Protein AF-A0A4R1CFN1-F1 (afdb_monomer)

Nearest PDB structures (foldseek):
  3fav-assembly2_C  TM=7.657E-01  e=4.770E-03  Mycobacterium tuberculosis H37Rv
  4zwt-assembly2_N  TM=4.245E-01  e=3.097E+00  Tequatrovirus T4

Mean predicted aligned error: 15.79 Å

Structure (mmCIF, N/CA/C/O backbone):
data_AF-A0A4R1CFN1-F1
#
_entry.id   AF-A0A4R1CFN1-F1
#
loop_
_atom_site.group_PDB
_atom_site.id
_atom_site.type_symbol
_atom_site.label_atom_id
_atom_site.label_alt_id
_atom_site.label_comp_id
_atom_site.label_asym_id
_atom_site.label_entity_id
_atom_site.label_seq_id
_atom_site.pdbx_PDB_ins_code
_atom_site.Cartn_x
_atom_site.Cartn_y
_atom_site.Cartn_z
_atom_site.occupancy
_atom_site.B_iso_or_equiv
_atom_site.auth_seq_id
_atom_site.auth_comp_id
_atom_site.auth_asym_id
_atom_site.auth_atom_id
_atom_site.pdbx_PDB_model_num
ATOM 1 N N . MET A 1 1 ? 53.554 -43.992 -94.457 1.00 43.69 1 MET A N 1
ATOM 2 C CA . MET A 1 1 ? 52.521 -42.931 -94.457 1.00 43.69 1 MET A CA 1
ATOM 3 C C . MET A 1 1 ? 52.264 -42.543 -93.006 1.00 43.69 1 MET A C 1
ATOM 5 O O . MET A 1 1 ? 51.552 -43.239 -92.304 1.00 43.69 1 MET A O 1
ATOM 9 N N . THR A 1 2 ? 53.168 -41.752 -92.426 1.00 53.56 2 THR A N 1
ATOM 10 C CA . THR A 1 2 ? 53.143 -40.270 -92.348 1.00 53.56 2 THR A CA 1
ATOM 11 C C . THR A 1 2 ? 52.292 -39.767 -91.181 1.00 53.56 2 THR A C 1
ATOM 13 O O . THR A 1 2 ? 51.098 -39.526 -91.306 1.00 53.56 2 THR A O 1
ATOM 16 N N . SER A 1 3 ? 52.981 -39.669 -90.042 1.00 43.56 3 SER A N 1
ATOM 17 C CA . SER A 1 3 ? 52.994 -38.579 -89.062 1.00 43.56 3 SER A CA 1
ATOM 18 C C . SER A 1 3 ? 51.752 -37.692 -88.925 1.00 43.56 3 SER A C 1
ATOM 20 O O . SER A 1 3 ? 51.428 -36.893 -89.799 1.00 43.56 3 SER A O 1
ATOM 22 N N . ARG A 1 4 ? 51.156 -37.740 -87.728 1.00 57.56 4 ARG A N 1
ATOM 23 C CA . ARG A 1 4 ? 50.275 -36.696 -87.185 1.00 57.56 4 ARG A CA 1
ATOM 24 C C . ARG A 1 4 ? 51.092 -35.438 -86.846 1.00 57.56 4 ARG A C 1
ATOM 26 O O . ARG A 1 4 ? 52.114 -35.584 -86.172 1.00 57.56 4 ARG A O 1
ATOM 33 N N . PRO A 1 5 ? 50.656 -34.224 -87.222 1.00 58.62 5 PRO A N 1
ATOM 34 C CA . PRO A 1 5 ? 51.303 -33.002 -86.772 1.00 58.62 5 PRO A CA 1
ATOM 35 C C . PRO A 1 5 ? 50.738 -32.502 -85.433 1.00 58.62 5 PRO A C 1
ATOM 37 O O . PRO A 1 5 ? 49.538 -32.545 -85.166 1.00 58.62 5 PRO A O 1
ATOM 40 N N . SER A 1 6 ? 51.669 -32.015 -84.615 1.00 57.03 6 SER A N 1
ATOM 41 C CA . SER A 1 6 ? 51.513 -31.272 -83.365 1.00 57.03 6 SER A CA 1
ATOM 42 C C . SER A 1 6 ? 51.547 -29.764 -83.648 1.00 57.03 6 SER A C 1
ATOM 44 O O . SER A 1 6 ? 52.438 -29.320 -84.367 1.00 57.03 6 SER A O 1
ATOM 46 N N . CYS A 1 7 ? 50.597 -29.002 -83.091 1.00 40.06 7 CYS A N 1
ATOM 47 C CA . CYS A 1 7 ? 50.627 -27.561 -82.744 1.00 40.06 7 CYS A CA 1
ATOM 48 C C . CYS A 1 7 ? 49.200 -27.175 -82.273 1.00 40.06 7 CYS A C 1
ATOM 50 O O . CYS A 1 7 ? 48.243 -27.761 -82.759 1.00 40.06 7 CYS A O 1
ATOM 52 N N . ALA A 1 8 ? 48.893 -26.239 -81.372 1.00 46.12 8 ALA A N 1
ATOM 53 C CA . ALA A 1 8 ? 49.646 -25.213 -80.666 1.00 46.12 8 ALA A CA 1
ATOM 54 C C . ALA A 1 8 ? 48.843 -24.766 -79.419 1.00 46.12 8 ALA A C 1
ATOM 56 O O . ALA A 1 8 ? 47.616 -24.845 -79.376 1.00 46.12 8 ALA A O 1
ATOM 57 N N . ARG A 1 9 ? 49.554 -24.257 -78.411 1.00 56.19 9 ARG A N 1
ATOM 58 C CA . ARG A 1 9 ? 49.040 -23.617 -77.186 1.00 56.19 9 ARG A CA 1
ATOM 59 C C . ARG A 1 9 ? 48.833 -22.114 -77.459 1.00 56.19 9 ARG A C 1
ATOM 61 O O . ARG A 1 9 ? 49.637 -21.542 -78.193 1.00 56.19 9 ARG A O 1
ATOM 68 N N . PRO A 1 10 ? 47.857 -21.436 -76.824 1.00 55.47 10 PRO A N 1
ATOM 69 C CA . PRO A 1 10 ? 48.284 -20.43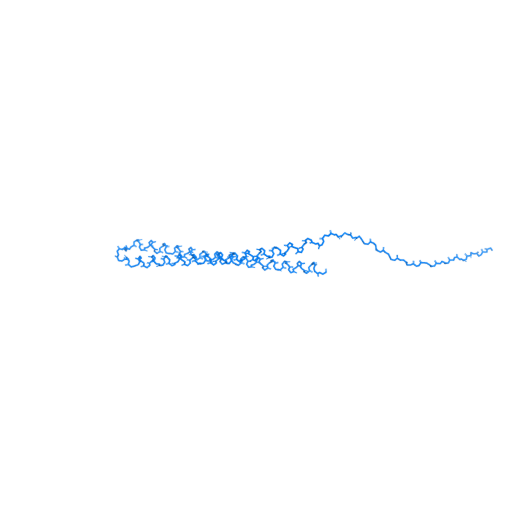9 -75.836 1.00 55.47 10 PRO A CA 1
ATOM 70 C C . PRO A 1 10 ? 47.367 -20.293 -74.606 1.00 55.47 10 PRO A C 1
ATOM 72 O O . PRO A 1 10 ? 46.176 -20.582 -74.611 1.00 55.47 10 PRO A O 1
ATOM 75 N N . SER A 1 11 ? 47.984 -19.788 -73.539 1.00 56.72 11 SER A N 1
ATOM 76 C CA . SER A 1 11 ? 47.407 -19.392 -72.250 1.00 56.72 11 SER A CA 1
ATOM 77 C C . SER A 1 11 ? 46.749 -18.006 -72.314 1.00 56.72 11 SER A C 1
ATOM 79 O O . SER A 1 11 ? 47.364 -17.082 -72.846 1.00 56.72 11 SER A O 1
ATOM 81 N N . ARG A 1 12 ? 45.569 -17.826 -71.694 1.00 51.72 12 ARG A N 1
ATOM 82 C CA . ARG A 1 12 ? 45.066 -16.526 -71.184 1.00 51.72 12 ARG A CA 1
ATOM 83 C C . ARG A 1 12 ? 44.278 -16.760 -69.884 1.00 51.72 12 ARG A C 1
ATOM 85 O O . ARG A 1 12 ? 43.270 -17.449 -69.884 1.00 51.72 12 ARG A O 1
ATOM 92 N N . ARG A 1 13 ? 44.883 -16.457 -68.728 1.00 49.59 13 ARG A N 1
ATOM 93 C CA . ARG A 1 13 ? 44.667 -15.268 -67.866 1.00 49.59 13 ARG A CA 1
ATOM 94 C C . ARG A 1 13 ? 43.233 -15.079 -67.340 1.00 49.59 13 ARG A C 1
ATOM 96 O O . ARG A 1 13 ? 42.373 -14.537 -68.014 1.00 49.59 13 ARG A O 1
ATOM 103 N N . THR A 1 14 ? 43.062 -15.482 -66.078 1.00 58.16 14 THR A N 1
ATOM 104 C CA . THR A 1 14 ? 42.363 -14.783 -64.981 1.00 58.16 14 THR A CA 1
ATOM 105 C C . THR A 1 14 ? 41.362 -13.679 -65.343 1.00 58.16 14 THR A C 1
ATOM 107 O O . THR A 1 14 ? 41.760 -12.627 -65.835 1.00 58.16 14 THR A O 1
ATOM 110 N N . THR A 1 15 ? 40.123 -13.797 -64.852 1.00 54.91 15 THR A N 1
ATOM 111 C CA . THR A 1 15 ? 39.581 -12.812 -63.892 1.00 54.91 15 THR A CA 1
ATOM 112 C C . THR A 1 15 ? 38.322 -13.313 -63.177 1.00 54.91 15 THR A C 1
ATOM 114 O O . THR A 1 15 ? 37.252 -13.494 -63.745 1.00 54.91 15 THR A O 1
ATOM 117 N N . ARG A 1 16 ? 38.482 -13.471 -61.863 1.00 56.09 16 ARG A N 1
ATOM 118 C CA . ARG A 1 16 ? 37.473 -13.358 -60.807 1.00 56.09 16 ARG A CA 1
ATOM 119 C C . ARG A 1 16 ? 36.519 -12.184 -61.067 1.00 56.09 16 ARG A C 1
ATOM 121 O O . ARG A 1 16 ? 36.965 -11.040 -61.077 1.00 56.09 16 ARG A O 1
ATOM 128 N N . A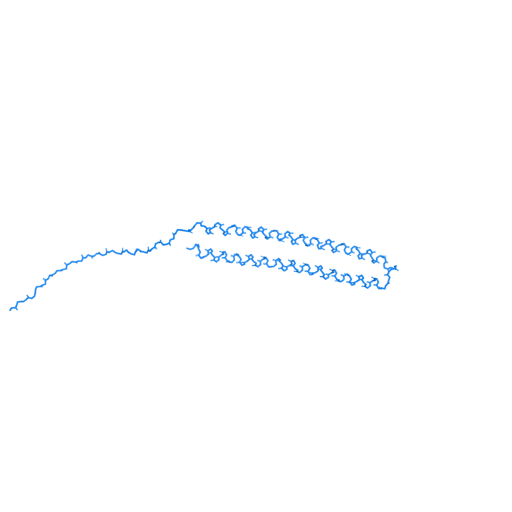RG A 1 17 ? 35.207 -12.434 -61.108 1.00 55.97 17 ARG A N 1
ATOM 129 C CA . ARG A 1 17 ? 34.229 -11.473 -60.571 1.00 55.97 17 ARG A CA 1
ATOM 130 C C . ARG A 1 17 ? 32.968 -12.180 -60.096 1.00 55.97 17 ARG A C 1
ATOM 132 O O . ARG A 1 17 ? 31.989 -12.327 -60.817 1.00 55.97 17 ARG A O 1
ATOM 139 N N . SER A 1 18 ? 32.999 -12.543 -58.820 1.00 58.41 18 SER A N 1
ATOM 140 C CA . SER A 1 18 ? 31.802 -12.599 -57.997 1.00 58.41 18 SER A CA 1
ATOM 141 C C . SER A 1 18 ? 31.026 -11.286 -58.159 1.00 58.41 18 SER A C 1
ATOM 143 O O . SER A 1 18 ? 31.530 -10.202 -57.858 1.00 58.41 18 SER A O 1
ATOM 145 N N . ARG A 1 19 ? 29.789 -11.355 -58.647 1.00 56.00 19 ARG A N 1
ATOM 146 C CA . ARG A 1 19 ? 28.821 -10.266 -58.483 1.00 56.00 19 ARG A CA 1
ATOM 147 C C . ARG A 1 19 ? 27.687 -10.780 -57.614 1.00 56.00 19 ARG A C 1
ATOM 149 O O . ARG A 1 19 ? 26.639 -11.199 -58.077 1.00 56.00 19 ARG A O 1
ATOM 156 N N . ARG A 1 20 ? 28.008 -10.781 -56.322 1.00 55.19 20 ARG A N 1
ATOM 157 C CA . ARG A 1 20 ? 27.097 -10.877 -55.188 1.00 55.19 20 ARG A CA 1
ATOM 158 C C . ARG A 1 20 ? 26.104 -9.715 -55.280 1.00 55.19 20 ARG A C 1
ATOM 160 O O . ARG A 1 20 ? 26.520 -8.570 -55.455 1.00 55.19 20 ARG A O 1
ATOM 167 N N . SER A 1 21 ? 24.819 -10.021 -55.191 1.00 60.91 21 SER A N 1
ATOM 168 C CA . SER A 1 21 ? 23.724 -9.055 -55.135 1.00 60.91 21 SER A CA 1
ATOM 169 C C . SER A 1 21 ? 23.898 -8.080 -53.966 1.00 60.91 21 SER A C 1
ATOM 171 O O . SER A 1 21 ? 24.206 -8.536 -52.862 1.00 60.91 21 SER A O 1
ATOM 173 N N . PRO A 1 22 ? 23.610 -6.779 -54.124 1.00 57.09 22 PRO A N 1
ATOM 174 C CA . PRO A 1 22 ? 23.281 -5.937 -52.994 1.00 57.09 22 PRO A CA 1
ATOM 175 C C . PRO A 1 22 ? 21.756 -5.796 -52.912 1.00 57.09 22 PRO A C 1
ATOM 177 O O . PRO A 1 22 ? 21.143 -5.005 -53.620 1.00 57.09 22 PRO A O 1
ATOM 180 N N . ARG A 1 23 ? 21.135 -6.559 -52.008 1.00 60.56 23 ARG A N 1
ATOM 181 C CA . ARG A 1 23 ? 19.930 -6.104 -51.304 1.00 60.56 23 ARG A CA 1
ATOM 182 C C . ARG A 1 23 ? 20.414 -5.445 -50.017 1.00 60.56 23 ARG A C 1
ATOM 184 O O . ARG A 1 23 ? 20.792 -6.190 -49.122 1.00 60.56 23 ARG A O 1
ATOM 191 N N . ARG A 1 24 ? 20.415 -4.109 -49.924 1.00 56.69 24 ARG A N 1
ATOM 192 C CA . ARG A 1 24 ? 20.155 -3.353 -48.676 1.00 56.69 24 ARG A CA 1
ATOM 193 C C . ARG A 1 24 ? 20.239 -1.844 -48.930 1.00 56.69 24 ARG A C 1
ATOM 195 O O . ARG A 1 24 ? 21.321 -1.316 -49.144 1.00 56.69 24 ARG A O 1
ATOM 202 N N . SER A 1 25 ? 19.113 -1.147 -48.833 1.00 52.84 25 SER A N 1
ATOM 203 C CA . SER A 1 25 ? 19.090 0.268 -48.458 1.00 52.84 25 SER A CA 1
ATOM 204 C C . SER A 1 25 ? 17.930 0.446 -47.487 1.00 52.84 25 SER A C 1
ATOM 206 O O . SER A 1 25 ? 16.769 0.376 -47.873 1.00 52.84 25 SER A O 1
ATOM 208 N N . GLY A 1 26 ? 18.264 0.520 -46.202 1.00 53.03 26 GLY A N 1
ATOM 209 C CA . GLY A 1 26 ? 17.303 0.584 -45.099 1.00 53.03 26 GLY A CA 1
ATOM 210 C C . GLY A 1 26 ? 17.972 0.713 -43.729 1.00 53.03 26 GLY A C 1
ATOM 211 O O . GLY A 1 26 ? 17.401 0.295 -42.737 1.00 53.03 26 GLY A O 1
ATOM 212 N N . ALA A 1 27 ? 19.199 1.237 -43.656 1.00 59.44 27 ALA A N 1
ATOM 213 C CA . ALA A 1 27 ? 20.011 1.229 -42.432 1.00 59.44 27 ALA A CA 1
ATOM 214 C C . ALA A 1 27 ? 19.897 2.510 -41.573 1.00 59.44 27 ALA A C 1
ATOM 216 O O . ALA A 1 27 ? 20.765 2.753 -40.745 1.00 59.44 27 ALA A O 1
ATOM 217 N N . SER A 1 28 ? 18.861 3.340 -41.754 1.00 54.22 28 SER A N 1
ATOM 218 C CA . SER A 1 28 ? 18.742 4.624 -41.031 1.00 54.22 28 SER A CA 1
ATOM 219 C C . SER A 1 28 ? 17.502 4.760 -40.137 1.00 54.22 28 SER A C 1
ATOM 221 O O . SER A 1 28 ? 17.407 5.753 -39.422 1.00 54.22 28 SER A O 1
ATOM 223 N N . ARG A 1 29 ? 16.560 3.804 -40.149 1.00 54.25 29 ARG A N 1
ATOM 224 C CA . ARG A 1 29 ? 15.335 3.878 -39.325 1.00 54.25 29 ARG A CA 1
ATOM 225 C C . ARG A 1 29 ? 15.490 3.253 -37.930 1.00 54.25 29 ARG A C 1
ATOM 227 O O . ARG A 1 29 ? 15.005 3.842 -36.973 1.00 54.25 29 ARG A O 1
ATOM 234 N N . ASP A 1 30 ? 16.267 2.181 -37.786 1.00 55.00 30 ASP A N 1
ATOM 235 C CA . ASP A 1 30 ? 16.308 1.400 -36.532 1.00 55.00 30 ASP A CA 1
ATOM 236 C C . ASP A 1 30 ? 16.976 2.112 -35.336 1.00 55.00 30 ASP A C 1
ATOM 238 O O . ASP A 1 30 ? 16.675 1.815 -34.184 1.00 55.00 30 ASP A O 1
ATOM 242 N N . ARG A 1 31 ? 17.883 3.076 -35.564 1.00 53.72 31 ARG A N 1
ATOM 243 C CA . ARG A 1 31 ? 18.654 3.715 -34.472 1.00 53.72 31 ARG A CA 1
ATOM 244 C C . ARG A 1 31 ? 17.843 4.741 -33.666 1.00 53.72 31 ARG A C 1
ATOM 246 O O . ARG A 1 31 ? 18.143 4.976 -32.496 1.00 53.72 31 ARG A O 1
ATOM 253 N N . VAL A 1 32 ? 16.840 5.369 -34.281 1.00 57.38 32 VAL A N 1
ATOM 254 C CA . VAL A 1 32 ? 16.034 6.413 -33.621 1.00 57.38 32 VAL A CA 1
ATOM 255 C C . VAL A 1 32 ? 14.966 5.785 -32.719 1.00 57.38 32 VAL A C 1
ATOM 257 O O . VAL A 1 32 ? 14.740 6.277 -31.621 1.00 57.38 32 VAL A O 1
ATOM 260 N N . GLU A 1 33 ? 14.375 4.659 -33.121 1.00 57.59 33 GLU A N 1
ATOM 261 C CA . GLU A 1 33 ? 13.265 4.003 -32.411 1.00 57.59 33 GLU A CA 1
ATOM 262 C C . GLU A 1 33 ? 13.655 3.492 -31.011 1.00 57.59 33 GLU A C 1
ATOM 264 O O . GLU A 1 33 ? 12.973 3.763 -30.021 1.00 57.59 33 GLU A O 1
ATOM 269 N N . VAL A 1 34 ? 14.826 2.863 -30.897 1.00 60.72 34 VAL A N 1
ATOM 270 C CA . VAL A 1 34 ? 15.351 2.316 -29.635 1.00 60.72 34 VAL A CA 1
ATOM 271 C C . VAL A 1 34 ? 15.626 3.400 -28.582 1.00 60.72 34 VAL A C 1
ATOM 273 O O . VAL A 1 34 ? 15.328 3.230 -27.397 1.00 60.72 34 VAL A O 1
ATOM 276 N N . THR A 1 35 ? 16.171 4.546 -29.003 1.00 63.72 35 THR A N 1
ATOM 277 C CA . THR A 1 35 ? 16.508 5.649 -28.085 1.00 63.72 35 THR A CA 1
ATOM 278 C C . THR A 1 35 ? 15.245 6.266 -27.483 1.00 63.72 35 THR A C 1
ATOM 280 O O . THR A 1 35 ? 15.213 6.583 -26.291 1.00 63.72 35 THR A O 1
ATOM 283 N N . VAL A 1 36 ? 14.184 6.386 -28.286 1.00 71.00 36 VAL A N 1
ATOM 284 C CA . VAL A 1 36 ? 12.894 6.930 -27.845 1.00 71.00 36 VAL A CA 1
ATOM 285 C C . VAL A 1 36 ? 12.209 5.955 -26.878 1.00 71.00 36 VAL A C 1
ATOM 287 O O . VAL A 1 36 ? 11.755 6.385 -25.819 1.00 71.00 36 VAL A O 1
ATOM 290 N N . MET A 1 37 ? 12.219 4.643 -27.154 1.00 68.56 37 MET A N 1
ATOM 291 C CA . MET A 1 37 ? 11.682 3.617 -26.239 1.00 68.56 37 MET A CA 1
ATOM 292 C C . MET A 1 37 ? 12.399 3.579 -24.883 1.00 68.56 37 MET A C 1
ATOM 294 O O . MET A 1 37 ? 11.740 3.552 -23.843 1.00 68.56 37 MET A O 1
ATOM 298 N N . SER A 1 38 ? 13.734 3.655 -24.863 1.00 70.69 38 SER A N 1
ATOM 299 C CA . SER A 1 38 ? 14.497 3.699 -23.605 1.00 70.69 38 SER A CA 1
ATOM 300 C C . SER A 1 38 ? 14.209 4.972 -22.792 1.00 70.69 38 SER A C 1
ATOM 302 O O . SER A 1 38 ? 14.133 4.928 -21.563 1.00 70.69 38 SER A O 1
ATOM 304 N N . GLY A 1 39 ? 14.005 6.110 -23.465 1.00 76.38 39 GLY A N 1
ATOM 305 C CA . GLY A 1 39 ? 13.577 7.358 -22.830 1.00 76.38 39 GLY A CA 1
ATOM 306 C C . GLY A 1 39 ? 12.180 7.261 -22.210 1.00 76.38 39 GLY A C 1
ATOM 307 O O . GLY A 1 39 ? 12.003 7.634 -21.052 1.00 76.38 39 GLY A O 1
ATOM 308 N N . MET A 1 40 ? 11.210 6.699 -22.938 1.00 76.00 40 MET A N 1
ATOM 309 C CA . MET A 1 40 ? 9.838 6.500 -22.447 1.00 76.00 40 MET A CA 1
ATOM 310 C C . MET A 1 40 ? 9.785 5.579 -21.220 1.00 76.00 40 MET A C 1
ATOM 312 O O . MET A 1 40 ? 9.045 5.864 -20.282 1.00 76.00 40 MET A O 1
ATOM 316 N N . LEU A 1 41 ? 10.613 4.529 -21.171 1.00 76.06 41 LEU A N 1
ATOM 317 C CA . LEU A 1 41 ? 10.710 3.639 -20.009 1.00 76.06 41 LEU A CA 1
ATOM 318 C C . LEU A 1 41 ? 11.277 4.359 -18.771 1.00 76.06 41 LEU A C 1
ATOM 320 O O . LEU A 1 41 ? 10.764 4.185 -17.670 1.00 76.06 41 LEU A O 1
ATOM 324 N N . LYS A 1 42 ? 12.316 5.193 -18.941 1.00 76.88 42 LYS A N 1
ATOM 325 C CA . LYS A 1 42 ? 12.888 5.994 -17.841 1.00 76.88 42 LYS A CA 1
ATOM 326 C C . LYS A 1 42 ? 11.871 6.981 -17.269 1.00 76.88 42 LYS A C 1
ATOM 328 O O . LYS A 1 42 ? 11.770 7.107 -16.054 1.00 76.88 42 LYS A O 1
ATOM 333 N N . VAL A 1 43 ? 11.108 7.647 -18.137 1.00 80.12 43 VAL A N 1
ATOM 334 C CA . VAL A 1 43 ? 10.023 8.549 -17.720 1.00 80.12 43 VAL A CA 1
ATOM 335 C C . VAL A 1 43 ? 8.913 7.768 -17.012 1.00 80.12 43 VAL A C 1
ATOM 337 O O . VAL A 1 43 ? 8.449 8.195 -15.959 1.00 80.12 43 VAL A O 1
ATOM 340 N N . GLY A 1 44 ? 8.532 6.599 -17.537 1.00 82.31 44 GLY A N 1
ATOM 341 C CA . GLY A 1 44 ? 7.544 5.722 -16.905 1.00 82.31 44 GLY A CA 1
ATOM 342 C C . GLY A 1 44 ? 7.968 5.229 -15.518 1.00 82.31 44 GLY A C 1
ATOM 343 O O . GLY A 1 44 ? 7.140 5.177 -14.617 1.00 82.31 44 GLY A O 1
ATOM 344 N N . HIS A 1 45 ? 9.256 4.932 -15.320 1.00 80.25 45 HIS A N 1
ATOM 345 C CA . HIS A 1 45 ? 9.802 4.558 -14.012 1.00 80.25 45 HIS A CA 1
ATOM 346 C C . HIS A 1 45 ? 9.749 5.713 -13.017 1.00 80.25 45 HIS A C 1
ATOM 348 O O . HIS A 1 45 ? 9.275 5.522 -11.907 1.00 80.25 45 HIS A O 1
ATOM 354 N N . ALA A 1 46 ? 10.197 6.909 -13.413 1.00 82.56 46 ALA A N 1
ATOM 355 C CA . ALA A 1 46 ? 10.122 8.086 -12.549 1.00 82.56 46 ALA A CA 1
ATOM 356 C C . ALA A 1 46 ? 8.671 8.360 -12.116 1.00 82.56 46 ALA A C 1
ATOM 358 O O . ALA A 1 46 ? 8.400 8.539 -10.934 1.00 82.56 46 ALA A O 1
ATOM 359 N N . ALA A 1 47 ? 7.720 8.268 -13.052 1.00 81.81 47 ALA A N 1
ATOM 360 C CA . ALA A 1 47 ? 6.299 8.404 -12.743 1.00 81.81 47 ALA A CA 1
ATOM 361 C C . ALA A 1 47 ? 5.781 7.303 -11.797 1.00 81.81 47 ALA A C 1
ATOM 363 O O . ALA A 1 47 ? 4.927 7.572 -10.952 1.00 81.81 47 ALA A O 1
ATOM 364 N N . LEU A 1 48 ? 6.282 6.069 -11.917 1.00 80.38 48 LEU A N 1
ATOM 365 C CA . LEU A 1 48 ? 5.906 4.976 -11.021 1.00 80.38 48 LEU A CA 1
ATOM 366 C C . LEU A 1 48 ? 6.513 5.123 -9.623 1.00 80.38 48 LEU A C 1
ATOM 368 O O . LEU A 1 48 ? 5.833 4.827 -8.639 1.00 80.38 48 LEU A O 1
ATOM 372 N N . ASP A 1 49 ? 7.763 5.567 -9.522 1.00 81.38 49 ASP A N 1
ATOM 373 C CA . ASP A 1 49 ? 8.411 5.862 -8.244 1.00 81.38 49 ASP A CA 1
ATOM 374 C C . ASP A 1 49 ? 7.657 6.969 -7.511 1.00 81.38 49 ASP A C 1
ATOM 376 O O . ASP A 1 49 ? 7.324 6.810 -6.336 1.00 81.38 49 ASP A O 1
ATOM 380 N N . ASP A 1 50 ? 7.314 8.044 -8.223 1.00 84.06 50 ASP A N 1
ATOM 381 C CA . ASP A 1 50 ? 6.528 9.154 -7.690 1.00 84.06 50 ASP A CA 1
ATOM 382 C C . ASP A 1 50 ? 5.140 8.683 -7.239 1.00 84.06 50 ASP A C 1
ATOM 384 O O . ASP A 1 50 ? 4.703 8.996 -6.129 1.00 84.06 50 ASP A O 1
ATOM 388 N N . ALA A 1 51 ? 4.459 7.867 -8.052 1.00 79.31 51 ALA A N 1
ATOM 389 C CA . ALA A 1 51 ? 3.176 7.273 -7.682 1.00 79.31 51 ALA A CA 1
ATOM 390 C C . ALA A 1 51 ? 3.302 6.370 -6.444 1.00 79.31 51 ALA A C 1
ATOM 392 O O . ALA A 1 51 ? 2.478 6.447 -5.534 1.00 79.31 51 ALA A O 1
ATOM 393 N N . SER A 1 52 ? 4.356 5.556 -6.361 1.00 81.31 52 SER A N 1
ATOM 394 C CA . SER A 1 52 ? 4.619 4.671 -5.220 1.00 81.31 52 SER A CA 1
ATOM 395 C C . SER A 1 52 ? 4.924 5.461 -3.949 1.00 81.31 52 SER A C 1
ATOM 397 O O . SER A 1 52 ? 4.429 5.120 -2.873 1.00 81.31 52 SER A O 1
ATOM 399 N N . ALA A 1 53 ? 5.710 6.533 -4.054 1.00 85.25 53 ALA A N 1
ATOM 400 C CA . ALA A 1 53 ? 5.979 7.453 -2.957 1.00 85.25 53 ALA A CA 1
ATOM 401 C C . ALA A 1 53 ? 4.694 8.161 -2.501 1.00 85.25 53 ALA A C 1
ATOM 403 O O . ALA A 1 53 ? 4.429 8.230 -1.300 1.00 85.25 53 ALA A O 1
ATOM 404 N N . GLY A 1 54 ? 3.859 8.603 -3.445 1.00 84.25 54 GLY A N 1
ATOM 405 C CA . GLY A 1 54 ? 2.550 9.194 -3.174 1.00 84.25 54 GLY A CA 1
ATOM 406 C C . GLY A 1 54 ? 1.609 8.231 -2.451 1.00 84.25 54 GLY A C 1
ATOM 407 O O . GLY A 1 54 ? 1.037 8.591 -1.423 1.00 84.25 54 GLY A O 1
ATOM 408 N N . LEU A 1 55 ? 1.506 6.983 -2.919 1.00 78.06 55 LEU A N 1
ATOM 409 C CA . LEU A 1 55 ? 0.694 5.958 -2.265 1.00 78.06 55 LEU A CA 1
ATOM 410 C C . LEU A 1 55 ? 1.227 5.619 -0.867 1.00 78.06 55 LEU A C 1
ATOM 412 O O . LEU A 1 55 ? 0.432 5.509 0.060 1.00 78.06 55 LEU A O 1
ATOM 416 N N . ARG A 1 56 ? 2.549 5.523 -0.667 1.00 82.88 56 ARG A N 1
ATOM 417 C CA . ARG A 1 56 ? 3.149 5.352 0.673 1.00 82.88 56 ARG A CA 1
ATOM 418 C C . ARG A 1 56 ? 2.853 6.538 1.595 1.00 82.88 56 ARG A C 1
AT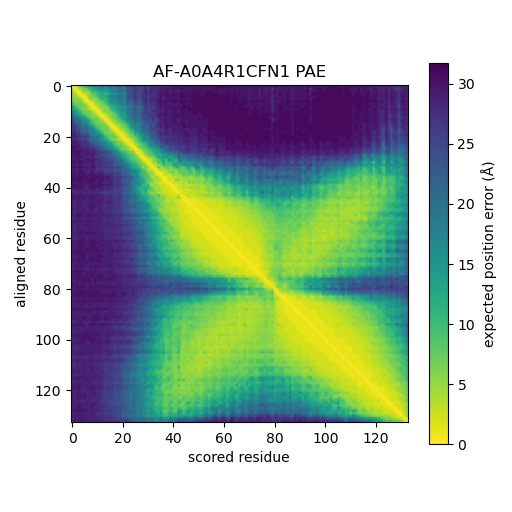OM 420 O O . ARG A 1 56 ? 2.598 6.337 2.779 1.00 82.88 56 ARG A O 1
ATOM 427 N N . GLY A 1 57 ? 2.863 7.760 1.068 1.00 87.88 57 GLY A N 1
ATOM 428 C CA . GLY A 1 57 ? 2.491 8.960 1.818 1.00 87.88 57 GLY A CA 1
ATOM 429 C C . GLY A 1 57 ? 1.019 8.948 2.234 1.00 87.88 57 GLY A C 1
ATOM 430 O O . GLY A 1 57 ? 0.710 9.139 3.410 1.00 87.88 57 GLY A O 1
ATOM 431 N N . ALA A 1 58 ? 0.116 8.650 1.297 1.00 81.81 58 ALA A N 1
ATOM 432 C CA . ALA A 1 58 ? -1.311 8.490 1.572 1.00 81.81 58 ALA A CA 1
ATOM 433 C C . ALA A 1 58 ? -1.564 7.366 2.590 1.00 81.81 58 ALA A C 1
ATOM 435 O O . ALA A 1 58 ? -2.358 7.533 3.514 1.00 81.81 58 ALA A O 1
ATOM 436 N N . ALA A 1 59 ? -0.823 6.262 2.476 1.00 82.81 59 ALA A N 1
ATOM 437 C CA . ALA A 1 59 ? -0.869 5.149 3.411 1.00 82.81 59 ALA A CA 1
ATOM 438 C C . ALA A 1 59 ? -0.554 5.586 4.847 1.00 82.81 59 ALA A C 1
ATOM 440 O O . ALA A 1 59 ? -1.320 5.314 5.769 1.00 82.81 59 ALA A O 1
ATOM 441 N N . ALA A 1 60 ? 0.551 6.311 5.021 1.00 85.25 60 ALA A N 1
ATOM 442 C CA . ALA A 1 60 ? 0.973 6.822 6.318 1.00 85.25 60 ALA A CA 1
ATOM 443 C C . ALA A 1 60 ? -0.032 7.832 6.902 1.00 85.25 60 ALA A C 1
ATOM 445 O O . ALA A 1 60 ? -0.250 7.858 8.112 1.00 85.25 60 ALA A O 1
ATOM 446 N N . GLN A 1 61 ? -0.680 8.647 6.060 1.00 86.81 61 GLN A N 1
ATOM 447 C CA . GLN A 1 61 ? -1.734 9.564 6.507 1.00 86.81 61 GLN A CA 1
ATOM 448 C C . GLN A 1 61 ? -2.983 8.828 7.002 1.00 86.81 61 GLN A C 1
ATOM 450 O O . GLN A 1 61 ? -3.566 9.218 8.018 1.00 86.81 61 GLN A O 1
ATOM 455 N N . ILE A 1 62 ? -3.382 7.760 6.308 1.00 84.00 62 ILE A N 1
ATOM 456 C CA . ILE A 1 62 ? -4.503 6.909 6.720 1.00 84.00 62 ILE A CA 1
ATOM 457 C C . ILE A 1 62 ? -4.172 6.238 8.057 1.00 84.00 62 ILE A C 1
ATOM 459 O O . ILE A 1 62 ? -4.954 6.364 8.997 1.00 84.00 62 ILE A O 1
ATOM 463 N N . GLU A 1 63 ? -2.990 5.625 8.180 1.00 85.38 63 GLU A N 1
ATOM 464 C CA . GLU A 1 63 ? -2.498 5.037 9.437 1.00 85.38 63 GLU A CA 1
ATOM 465 C C . GLU A 1 63 ? -2.520 6.053 10.585 1.00 85.38 63 GLU A C 1
ATOM 467 O O . GLU A 1 63 ? -3.099 5.782 11.635 1.00 85.38 63 GLU A O 1
ATOM 472 N N . GLY A 1 64 ? -1.981 7.257 10.374 1.00 89.88 64 GLY A N 1
ATOM 473 C CA . GLY A 1 64 ? -1.968 8.308 11.393 1.00 89.88 64 GLY A CA 1
ATOM 474 C C . GLY A 1 64 ? -3.368 8.752 11.834 1.00 89.88 64 GLY A C 1
ATOM 475 O O . GLY A 1 64 ? -3.600 8.972 13.024 1.00 89.88 64 GLY A O 1
ATOM 476 N N . THR A 1 65 ? -4.311 8.849 10.894 1.00 87.12 65 THR A N 1
ATOM 477 C CA . THR A 1 65 ? -5.709 9.213 11.182 1.00 87.12 65 THR A CA 1
ATOM 478 C C . THR A 1 65 ? -6.416 8.124 11.987 1.00 87.12 65 THR A C 1
ATOM 480 O O . THR A 1 65 ? -7.129 8.422 12.947 1.00 87.12 65 THR A O 1
ATOM 483 N N . LEU A 1 66 ? -6.196 6.859 11.625 1.00 85.06 66 LEU A N 1
ATOM 484 C CA . LEU A 1 66 ? -6.774 5.702 12.306 1.00 85.06 66 LEU A CA 1
ATOM 485 C C . LEU A 1 66 ? -6.201 5.529 13.715 1.00 85.06 66 LEU A C 1
ATOM 487 O O . LEU A 1 66 ? -6.953 5.277 14.655 1.00 85.06 66 LEU A O 1
ATOM 491 N N . ASP A 1 67 ? -4.900 5.753 13.896 1.00 86.69 67 ASP A N 1
ATOM 492 C CA . ASP A 1 67 ? -4.269 5.749 15.216 1.00 86.69 67 ASP A CA 1
ATOM 493 C C . ASP A 1 67 ? -4.790 6.885 16.103 1.00 86.69 67 ASP A C 1
ATOM 495 O O . ASP A 1 67 ? -4.990 6.704 17.307 1.00 86.69 67 ASP A O 1
ATOM 499 N N . ASP A 1 68 ? -5.055 8.060 15.529 1.00 89.00 68 ASP A N 1
ATOM 500 C CA . ASP A 1 68 ? -5.655 9.159 16.279 1.00 89.00 68 ASP A CA 1
ATOM 501 C C . ASP A 1 68 ? -7.091 8.853 16.708 1.00 89.00 68 ASP A C 1
ATOM 503 O O . ASP A 1 68 ? -7.459 9.055 17.870 1.00 89.00 68 ASP A O 1
ATOM 507 N N . LEU A 1 69 ? -7.883 8.285 15.798 1.00 84.38 69 LEU A N 1
ATOM 508 C CA . LEU A 1 69 ? -9.222 7.795 16.099 1.00 84.38 69 LEU A CA 1
ATOM 509 C C . LEU A 1 69 ? -9.183 6.742 17.218 1.00 84.38 69 LEU A C 1
ATOM 511 O O . LEU A 1 69 ? -9.939 6.848 18.186 1.00 84.38 69 LEU A O 1
ATOM 515 N N . ALA A 1 70 ? -8.254 5.787 17.134 1.00 82.62 70 ALA A N 1
ATOM 516 C CA . ALA A 1 70 ? -8.040 4.754 18.140 1.00 82.62 70 ALA A CA 1
ATOM 517 C C . ALA A 1 70 ? -7.715 5.342 19.520 1.00 82.62 70 ALA A C 1
ATOM 519 O O . ALA A 1 70 ? -8.297 4.930 20.525 1.00 82.62 70 ALA A O 1
ATOM 520 N N . ARG A 1 71 ? -6.821 6.337 19.589 1.00 86.19 71 ARG A N 1
ATOM 521 C CA . ARG A 1 71 ? -6.483 7.029 20.844 1.00 86.19 71 ARG A CA 1
ATOM 522 C C . ARG A 1 71 ? -7.699 7.729 21.451 1.00 86.19 71 ARG A C 1
ATOM 524 O O . ARG A 1 71 ? -7.962 7.575 22.643 1.00 86.19 71 ARG A O 1
ATOM 531 N N . ARG A 1 72 ? -8.470 8.456 20.635 1.00 84.88 72 ARG A N 1
ATOM 532 C CA . ARG A 1 72 ? -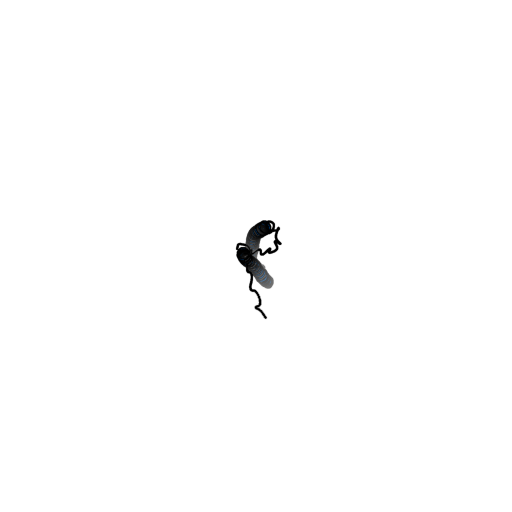9.679 9.175 21.080 1.00 84.88 72 ARG A CA 1
ATOM 533 C C . ARG A 1 72 ? -10.797 8.242 21.542 1.00 84.88 72 ARG A C 1
ATOM 535 O O . ARG A 1 72 ? -11.604 8.639 22.382 1.00 84.88 72 ARG A O 1
ATOM 542 N N . LEU A 1 73 ? -10.889 7.049 20.959 1.00 79.69 73 LEU A N 1
ATOM 543 C CA . LEU A 1 73 ? -11.849 6.022 21.366 1.00 79.69 73 LEU A CA 1
ATOM 544 C C . LEU A 1 73 ? -11.423 5.364 22.677 1.00 79.69 73 LEU A C 1
ATOM 546 O O . LEU A 1 73 ? -12.224 5.293 23.602 1.00 79.69 73 LEU A O 1
ATOM 550 N N . ARG A 1 74 ? -10.144 4.997 22.818 1.00 78.62 74 ARG A N 1
ATOM 551 C CA . ARG A 1 74 ? -9.601 4.440 24.069 1.00 78.62 74 ARG A CA 1
ATOM 552 C C . ARG A 1 74 ? -9.767 5.387 25.257 1.00 78.62 74 ARG A C 1
ATOM 554 O O . ARG A 1 74 ? -10.104 4.932 26.343 1.00 78.62 74 ARG A O 1
ATOM 561 N N . ALA A 1 75 ? -9.616 6.694 25.046 1.00 82.81 75 ALA A N 1
ATOM 562 C CA . ALA A 1 75 ? -9.858 7.699 26.083 1.00 82.81 75 ALA A CA 1
ATOM 563 C C . ALA A 1 75 ? -11.320 7.738 26.583 1.00 82.81 75 ALA A C 1
ATOM 565 O O . ALA A 1 75 ? -11.560 8.135 27.718 1.00 82.81 75 ALA A O 1
ATOM 566 N N . ARG A 1 76 ? -12.287 7.307 25.758 1.00 73.75 76 ARG A N 1
ATOM 567 C CA . ARG A 1 76 ? -13.728 7.228 26.079 1.00 73.75 76 ARG A CA 1
ATOM 568 C C . ARG A 1 76 ? -14.213 5.810 26.393 1.00 73.75 76 ARG A C 1
ATOM 570 O O . ARG A 1 76 ? -15.391 5.604 26.659 1.00 73.75 76 ARG A O 1
ATOM 577 N N . SER A 1 77 ? -13.294 4.846 26.435 1.00 66.00 77 SER A N 1
ATOM 578 C CA . SER A 1 77 ? -13.561 3.447 26.784 1.00 66.00 77 SER A CA 1
ATOM 579 C C . SER A 1 77 ? -14.352 3.237 28.091 1.00 66.00 77 SER A C 1
ATOM 581 O O . SER A 1 77 ? -15.186 2.334 28.106 1.00 66.00 77 SER A O 1
ATOM 583 N N . PRO A 1 78 ? -14.212 4.063 29.159 1.00 69.62 78 PRO A N 1
ATOM 584 C CA . PRO A 1 78 ? -15.032 3.903 30.365 1.00 69.62 78 PRO A CA 1
ATOM 585 C C . PRO A 1 78 ? -16.542 4.009 30.109 1.00 69.62 78 PRO A C 1
ATOM 587 O O . PRO A 1 78 ? -17.330 3.461 30.873 1.00 69.62 78 PRO A O 1
ATOM 590 N N . GLU A 1 79 ? -16.942 4.710 29.046 1.00 69.12 79 GLU A N 1
ATOM 591 C CA . GLU A 1 79 ? -18.343 4.964 28.715 1.00 69.12 79 GLU A CA 1
ATOM 592 C C . GLU A 1 79 ? -18.925 3.873 27.798 1.00 69.12 79 GLU A C 1
ATOM 594 O O . GLU A 1 79 ? -20.122 3.601 27.877 1.00 69.12 79 GLU A O 1
ATOM 599 N N . TRP A 1 80 ? -18.106 3.219 26.956 1.00 62.94 80 TRP A N 1
ATOM 600 C CA . TRP A 1 80 ? -18.541 2.285 25.899 1.00 62.94 80 TRP A CA 1
ATOM 601 C C . TRP A 1 80 ? -17.809 0.930 26.003 1.00 62.94 80 TRP A C 1
ATOM 603 O O . TRP A 1 80 ? -16.966 0.593 25.171 1.00 62.94 80 TRP A O 1
ATOM 613 N N . THR A 1 81 ? -18.107 0.149 27.046 1.00 65.88 81 THR A N 1
ATOM 614 C CA . THR A 1 81 ? -17.505 -1.180 27.284 1.00 65.88 81 THR A CA 1
ATOM 615 C C . THR A 1 81 ? -18.325 -2.320 26.653 1.00 65.88 81 THR A C 1
ATOM 617 O O . THR A 1 81 ? -19.530 -2.192 26.438 1.00 65.88 81 THR A O 1
ATOM 620 N N . GLY A 1 82 ? -17.677 -3.451 26.335 1.00 74.00 82 GLY A N 1
ATOM 621 C CA . GLY A 1 82 ? -18.322 -4.643 25.759 1.00 74.00 82 GLY A CA 1
ATOM 622 C C . GLY A 1 82 ? -18.294 -4.672 24.227 1.00 74.00 82 GLY A C 1
ATOM 623 O O . GLY A 1 82 ? -17.235 -4.502 23.627 1.00 74.00 82 GLY A O 1
ATOM 624 N N . SER A 1 83 ? -19.451 -4.852 23.580 1.00 75.00 83 SER A N 1
ATOM 625 C CA . SER A 1 83 ? -19.545 -5.100 22.126 1.00 75.00 83 SER A CA 1
ATOM 626 C C . SER A 1 83 ? -18.966 -3.986 21.245 1.00 75.00 83 SER A C 1
ATOM 628 O O . SER A 1 83 ? -18.496 -4.251 20.140 1.00 75.00 83 SER A O 1
ATOM 630 N N . ALA A 1 84 ? -18.970 -2.741 21.728 1.00 76.00 84 ALA A N 1
ATOM 631 C CA . ALA A 1 84 ? -18.376 -1.610 21.021 1.00 76.00 84 ALA A CA 1
ATOM 632 C C . ALA A 1 84 ? -16.841 -1.698 20.965 1.00 76.00 84 ALA A C 1
ATOM 634 O O . ALA A 1 84 ? -16.240 -1.309 19.964 1.00 76.00 84 ALA A O 1
ATOM 635 N N . SER A 1 85 ? -16.214 -2.236 22.018 1.00 75.94 85 SER A N 1
ATOM 636 C CA . SER A 1 85 ? -14.769 -2.475 22.062 1.00 75.94 85 SER A CA 1
ATOM 637 C C . SER A 1 85 ? -14.372 -3.583 21.088 1.00 75.94 85 SER A C 1
ATOM 639 O O . SER A 1 85 ? -13.394 -3.433 20.358 1.00 75.94 85 SER A O 1
ATOM 641 N N . ASP A 1 86 ? -15.154 -4.661 21.037 1.00 82.62 86 ASP A N 1
ATOM 642 C CA . ASP A 1 86 ? -14.890 -5.793 20.145 1.00 82.62 86 ASP A CA 1
ATOM 643 C C . ASP A 1 86 ? -15.020 -5.385 18.669 1.00 82.62 86 ASP A C 1
ATOM 645 O O . ASP A 1 86 ? -14.124 -5.653 17.869 1.00 82.62 86 ASP A O 1
ATOM 649 N N . ALA A 1 87 ? -16.082 -4.649 18.314 1.00 83.38 87 ALA A N 1
ATOM 650 C CA . ALA A 1 87 ? -16.282 -4.138 16.955 1.00 83.38 87 ALA A CA 1
ATOM 651 C C . ALA A 1 87 ? -15.174 -3.161 16.521 1.00 83.38 87 ALA A C 1
ATOM 653 O O . ALA A 1 87 ? -14.790 -3.120 15.350 1.00 83.38 87 ALA A O 1
ATOM 654 N N . PHE A 1 88 ? -14.646 -2.369 17.460 1.00 81.81 88 PHE A N 1
ATOM 655 C CA . PHE A 1 88 ? -13.520 -1.481 17.196 1.00 81.81 88 PHE A CA 1
ATOM 656 C C . PHE A 1 88 ? -12.227 -2.256 16.921 1.00 81.81 88 PHE A C 1
ATOM 658 O O . PHE A 1 88 ? -11.538 -1.949 15.950 1.00 81.81 88 PHE A O 1
ATOM 665 N N . GLU A 1 89 ? -11.891 -3.251 17.745 1.00 82.38 89 GLU A N 1
ATOM 666 C CA . GLU A 1 89 ? -10.688 -4.063 17.531 1.00 82.38 89 GLU A CA 1
ATOM 667 C C . GLU A 1 89 ? -10.796 -4.898 16.238 1.00 82.38 89 GLU A C 1
ATOM 669 O O . GLU A 1 89 ? -9.817 -5.023 15.502 1.00 82.38 89 GLU A O 1
ATOM 674 N N . GLU A 1 90 ? -11.990 -5.374 15.868 1.00 88.25 90 GLU A N 1
ATOM 675 C CA . GLU A 1 90 ? -12.219 -6.005 14.560 1.00 88.25 90 GLU A CA 1
ATOM 676 C C . GLU A 1 90 ? -11.976 -5.025 13.401 1.00 88.25 90 GLU A C 1
ATOM 678 O O . GLU A 1 90 ? -11.243 -5.333 12.454 1.00 88.25 90 GLU A O 1
ATOM 683 N N . ALA A 1 91 ? -12.548 -3.818 13.485 1.00 85.19 91 ALA A N 1
ATOM 684 C CA . ALA A 1 91 ? -12.310 -2.772 12.497 1.00 85.19 91 ALA A CA 1
ATOM 685 C C . ALA A 1 91 ? -10.814 -2.442 12.395 1.00 85.19 91 ALA A C 1
ATOM 687 O O . ALA A 1 91 ? -10.300 -2.292 11.282 1.00 85.19 91 ALA A O 1
ATOM 688 N N . ARG A 1 92 ? -10.117 -2.416 13.541 1.00 82.69 92 ARG A N 1
ATOM 689 C CA . ARG A 1 92 ? -8.676 -2.186 13.628 1.00 82.69 92 ARG A CA 1
ATOM 690 C C . ARG A 1 92 ? -7.875 -3.198 12.841 1.00 82.69 92 ARG A C 1
ATOM 692 O O . ARG A 1 92 ? -7.097 -2.836 11.961 1.00 82.69 92 ARG A O 1
ATOM 699 N N . LEU A 1 93 ? -8.114 -4.471 13.115 1.00 88.12 93 LEU A N 1
ATOM 700 C CA . LEU A 1 93 ? -7.438 -5.559 12.422 1.00 88.12 93 LEU A CA 1
ATOM 701 C C . LEU A 1 93 ? -7.700 -5.518 10.914 1.00 88.12 93 LEU A C 1
ATOM 703 O O . LEU A 1 93 ? -6.791 -5.766 10.118 1.00 88.12 93 LEU A O 1
ATOM 707 N N . ARG A 1 94 ? -8.927 -5.172 10.506 1.00 87.50 94 ARG A N 1
ATOM 708 C CA . ARG A 1 94 ? -9.303 -5.097 9.093 1.00 87.50 94 ARG A CA 1
ATOM 709 C C . ARG A 1 94 ? -8.569 -3.985 8.353 1.00 87.50 94 ARG A C 1
ATOM 711 O O . ARG A 1 94 ? -8.087 -4.228 7.245 1.00 87.50 94 ARG A O 1
ATOM 718 N N . TRP A 1 95 ? -8.477 -2.785 8.925 1.00 83.38 95 TRP A N 1
ATOM 719 C CA . TRP A 1 95 ? -7.728 -1.717 8.266 1.00 83.38 95 TRP A CA 1
ATOM 720 C C . TRP A 1 95 ? -6.226 -2.014 8.271 1.00 83.38 95 TRP A C 1
ATOM 722 O O . TRP A 1 95 ? -5.583 -1.798 7.250 1.00 83.38 95 TRP A O 1
ATOM 732 N N . ASP A 1 96 ? -5.671 -2.579 9.352 1.00 84.62 96 ASP A N 1
ATOM 733 C CA . ASP A 1 96 ? -4.237 -2.898 9.441 1.00 84.62 96 ASP A CA 1
ATOM 734 C C . ASP A 1 96 ? -3.858 -3.949 8.383 1.00 84.62 96 ASP A C 1
ATOM 736 O O . ASP A 1 96 ? -2.796 -3.880 7.757 1.00 84.62 96 ASP A O 1
ATOM 740 N N . ALA A 1 97 ? -4.755 -4.904 8.123 1.00 89.62 97 ALA A N 1
ATOM 741 C CA . ALA A 1 97 ? -4.614 -5.855 7.027 1.00 89.62 97 ALA A CA 1
ATOM 742 C C . ALA A 1 97 ? -4.645 -5.169 5.651 1.00 89.62 97 ALA A C 1
ATOM 744 O O . ALA A 1 97 ? -3.762 -5.427 4.835 1.00 89.62 97 ALA A O 1
ATOM 745 N N . ALA A 1 98 ? -5.601 -4.268 5.404 1.00 85.88 98 AL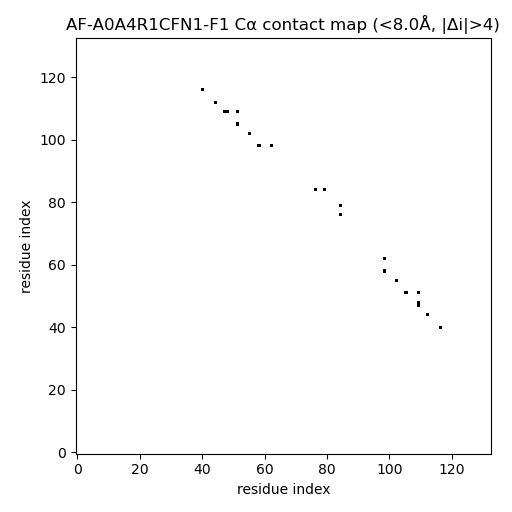A A N 1
ATOM 746 C CA . ALA A 1 98 ? -5.695 -3.536 4.137 1.00 85.88 98 ALA A CA 1
ATOM 747 C C . ALA A 1 98 ? -4.466 -2.642 3.879 1.00 85.88 98 ALA A C 1
ATOM 749 O O . ALA A 1 98 ? -3.979 -2.550 2.753 1.00 85.88 98 ALA A O 1
ATOM 750 N N . MET A 1 99 ? -3.921 -2.023 4.929 1.00 84.06 99 MET A N 1
ATOM 751 C CA . MET A 1 99 ? -2.707 -1.211 4.849 1.00 84.06 99 MET A CA 1
ATOM 752 C C . MET A 1 99 ? -1.485 -2.033 4.439 1.00 84.06 99 MET A C 1
ATOM 754 O O . MET A 1 99 ? -0.667 -1.589 3.628 1.00 84.06 99 MET A O 1
ATOM 758 N N . ARG A 1 100 ? -1.359 -3.240 4.992 1.00 87.69 100 ARG A N 1
ATOM 759 C CA . ARG A 1 100 ? -0.296 -4.180 4.637 1.00 87.69 100 ARG A CA 1
ATOM 760 C C .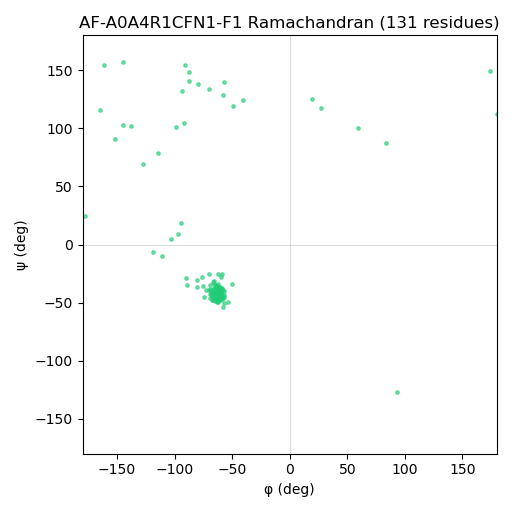 ARG A 1 100 ? -0.434 -4.675 3.200 1.00 87.69 100 ARG A C 1
ATOM 762 O O . ARG A 1 100 ? 0.552 -4.619 2.474 1.00 87.69 100 ARG A O 1
ATOM 769 N N . ASP A 1 101 ? -1.637 -5.054 2.781 1.00 88.06 101 ASP A N 1
ATOM 770 C CA . ASP A 1 101 ? -1.913 -5.479 1.403 1.00 88.06 101 ASP A CA 1
ATOM 771 C C . ASP A 1 101 ? -1.534 -4.385 0.390 1.00 88.06 101 ASP A C 1
ATOM 773 O O . ASP A 1 101 ? -0.794 -4.624 -0.563 1.00 88.06 101 ASP A O 1
ATOM 777 N N . MET A 1 102 ? -1.902 -3.129 0.662 1.00 85.00 102 MET A N 1
ATOM 778 C CA . MET A 1 102 ? -1.506 -2.007 -0.192 1.00 85.00 102 MET A CA 1
ATOM 779 C C . MET A 1 102 ? 0.022 -1.848 -0.285 1.00 85.00 102 MET A C 1
ATOM 781 O O . MET A 1 102 ? 0.559 -1.604 -1.368 1.00 85.00 102 MET A O 1
ATOM 785 N N . LYS A 1 103 ? 0.746 -2.000 0.833 1.00 84.38 103 LYS A N 1
ATOM 786 C CA . LYS A 1 103 ? 2.220 -1.954 0.849 1.00 84.38 103 LYS A CA 1
ATOM 787 C C . LYS A 1 103 ? 2.830 -3.111 0.046 1.00 84.38 103 LYS A C 1
ATOM 789 O O . LYS A 1 103 ? 3.816 -2.894 -0.661 1.00 84.38 103 LYS A O 1
ATOM 794 N N . GLU A 1 104 ? 2.244 -4.303 0.119 1.00 88.69 104 GLU A N 1
ATOM 795 C CA . GLU A 1 104 ? 2.674 -5.482 -0.640 1.00 88.69 104 GLU A CA 1
ATOM 796 C C . GLU A 1 104 ? 2.463 -5.300 -2.147 1.00 88.69 104 GLU A C 1
ATOM 798 O O . GLU A 1 104 ? 3.399 -5.522 -2.919 1.00 88.69 104 GLU A O 1
ATOM 803 N N . VAL A 1 105 ? 1.293 -4.810 -2.571 1.00 87.62 105 VAL A N 1
ATOM 804 C CA . VAL A 1 105 ? 1.004 -4.514 -3.985 1.00 87.62 105 VAL A CA 1
ATOM 805 C C . VAL A 1 105 ? 2.000 -3.498 -4.541 1.00 87.62 105 VAL A C 1
ATOM 807 O O . VAL A 1 105 ? 2.589 -3.726 -5.596 1.00 87.62 105 VAL A O 1
ATOM 810 N N . LEU A 1 106 ? 2.266 -2.412 -3.811 1.00 83.31 106 LEU A N 1
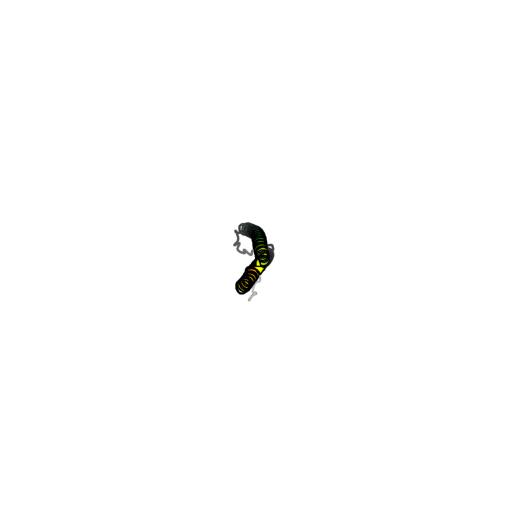ATOM 811 C CA . LEU A 1 106 ? 3.253 -1.406 -4.215 1.00 83.31 106 LEU A CA 1
ATOM 812 C C . LEU A 1 106 ? 4.659 -1.985 -4.367 1.00 83.31 106 LEU A C 1
ATOM 814 O O . LEU A 1 106 ? 5.382 -1.649 -5.305 1.00 83.31 106 LEU A O 1
ATOM 818 N N . HIS A 1 107 ? 5.059 -2.855 -3.443 1.00 84.50 107 HIS A N 1
ATOM 819 C CA . HIS A 1 107 ? 6.348 -3.525 -3.521 1.00 84.50 107 HIS A CA 1
ATOM 820 C C . HIS A 1 107 ? 6.425 -4.454 -4.742 1.00 84.50 107 HIS A C 1
ATOM 822 O O . HIS A 1 107 ? 7.395 -4.395 -5.498 1.00 84.50 107 HIS A O 1
ATOM 828 N N . ALA A 1 108 ? 5.384 -5.256 -4.983 1.00 85.56 108 ALA A N 1
ATOM 829 C CA . ALA A 1 108 ? 5.302 -6.140 -6.141 1.00 85.56 108 ALA A CA 1
ATOM 830 C C . ALA A 1 108 ? 5.351 -5.363 -7.468 1.00 85.56 108 ALA A C 1
ATOM 832 O O . ALA A 1 108 ? 6.061 -5.764 -8.391 1.00 85.56 108 ALA A O 1
ATOM 833 N N . MET A 1 109 ? 4.662 -4.220 -7.550 1.00 81.88 109 MET A N 1
ATOM 834 C CA . MET A 1 109 ? 4.715 -3.331 -8.714 1.00 81.88 109 MET A CA 1
ATOM 835 C C . MET A 1 109 ? 6.130 -2.789 -8.955 1.00 81.88 109 MET A C 1
ATOM 837 O O . MET A 1 109 ? 6.605 -2.819 -10.091 1.00 81.88 109 MET A O 1
ATOM 841 N N . GLY A 1 110 ? 6.829 -2.356 -7.900 1.00 82.62 110 GLY A N 1
ATOM 842 C CA . GLY A 1 110 ? 8.219 -1.900 -8.001 1.00 82.62 110 GLY A CA 1
ATOM 843 C C . GLY A 1 110 ? 9.159 -2.984 -8.540 1.00 82.62 110 GLY A C 1
ATOM 844 O O . GLY A 1 110 ? 9.948 -2.729 -9.449 1.00 82.62 110 GLY A O 1
ATOM 845 N N . LEU A 1 111 ? 9.025 -4.221 -8.048 1.00 85.81 111 LEU A N 1
ATOM 846 C CA . LEU A 1 111 ? 9.804 -5.360 -8.545 1.00 85.81 111 LEU A CA 1
ATOM 847 C C . LEU A 1 111 ? 9.506 -5.680 -10.014 1.00 85.81 111 LEU A C 1
ATOM 849 O O . LEU A 1 111 ? 10.433 -5.925 -10.786 1.00 85.81 111 LEU A O 1
ATOM 853 N N . ALA A 1 112 ? 8.233 -5.660 -10.416 1.00 83.75 112 ALA A N 1
ATOM 854 C CA . ALA A 1 112 ? 7.835 -5.934 -11.794 1.00 83.75 112 ALA A CA 1
ATOM 855 C C . ALA A 1 112 ? 8.447 -4.923 -12.778 1.00 83.75 112 ALA A C 1
ATOM 857 O O . ALA A 1 112 ? 8.904 -5.298 -13.859 1.00 83.75 112 ALA A O 1
ATOM 858 N N . VAL A 1 113 ? 8.510 -3.646 -12.395 1.00 82.06 113 VAL A N 1
ATOM 859 C CA . VAL A 1 113 ? 9.096 -2.596 -13.238 1.00 82.06 113 VAL A CA 1
ATOM 860 C C . VAL A 1 113 ? 10.619 -2.649 -13.273 1.00 82.06 113 VAL A C 1
ATOM 862 O O . VAL A 1 113 ? 11.199 -2.446 -14.343 1.00 82.06 113 VAL A O 1
ATOM 865 N N . ALA A 1 114 ? 11.271 -3.004 -12.165 1.00 82.12 114 ALA A N 1
ATOM 866 C CA . ALA A 1 114 ? 12.705 -3.284 -12.167 1.00 82.12 114 ALA A CA 1
ATOM 867 C C . ALA A 1 114 ? 13.045 -4.455 -13.108 1.00 82.12 114 ALA A C 1
ATOM 869 O O . ALA A 1 114 ? 13.905 -4.317 -13.979 1.00 82.12 114 ALA A O 1
ATOM 870 N N . ALA A 1 115 ? 12.304 -5.564 -13.013 1.00 83.31 115 ALA A N 1
ATOM 871 C CA . ALA A 1 115 ? 12.497 -6.736 -13.866 1.00 83.31 115 ALA A CA 1
ATOM 872 C C . ALA A 1 115 ? 12.295 -6.415 -15.357 1.00 83.31 115 ALA A C 1
ATOM 874 O O . ALA A 1 115 ? 13.096 -6.826 -16.198 1.00 83.31 115 ALA A O 1
ATOM 875 N N . ALA A 1 116 ? 11.268 -5.627 -15.695 1.00 75.25 1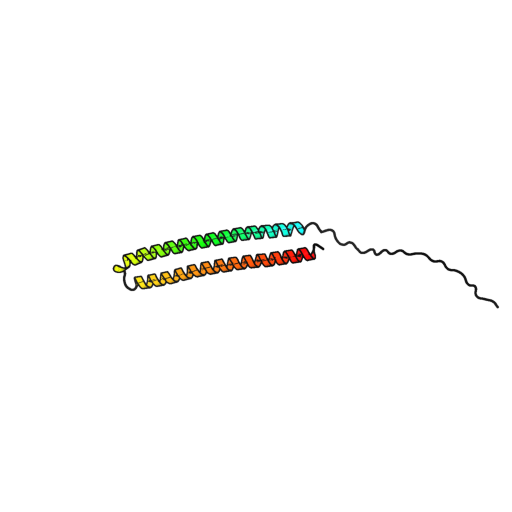16 ALA A N 1
ATOM 876 C CA . ALA A 1 116 ? 11.047 -5.177 -17.067 1.00 75.25 116 ALA A CA 1
ATOM 877 C C . ALA A 1 116 ? 12.230 -4.350 -17.604 1.00 75.25 116 ALA A C 1
ATOM 879 O O . ALA A 1 116 ? 12.582 -4.463 -18.778 1.00 75.25 116 ALA A O 1
ATOM 880 N N . ASN A 1 117 ? 12.875 -3.535 -16.764 1.00 74.19 117 ASN A N 1
ATOM 881 C CA . ASN A 1 117 ? 14.038 -2.741 -17.161 1.00 74.19 117 ASN A CA 1
ATOM 882 C C . ASN A 1 117 ? 15.256 -3.609 -17.480 1.00 74.19 117 ASN A C 1
ATOM 884 O O . ASN A 1 117 ? 15.919 -3.386 -18.496 1.00 74.19 117 ASN A O 1
ATOM 888 N N . ASP A 1 118 ? 15.532 -4.592 -16.627 1.00 82.75 118 ASP A N 1
ATOM 889 C CA . ASP A 1 118 ? 16.664 -5.495 -16.804 1.00 82.75 118 ASP A CA 1
ATOM 890 C C . ASP A 1 118 ? 16.517 -6.317 -18.086 1.00 82.75 118 ASP A C 1
ATOM 892 O O . ASP A 1 118 ? 17.467 -6.396 -18.869 1.00 82.75 118 ASP A O 1
ATOM 896 N N . GLU A 1 119 ? 15.309 -6.815 -18.371 1.00 78.94 119 GLU A N 1
ATOM 897 C CA . GLU A 1 119 ? 15.007 -7.507 -19.628 1.00 78.94 119 GLU A CA 1
ATOM 898 C C . GLU A 1 119 ? 15.211 -6.584 -20.841 1.00 78.94 119 GLU A C 1
ATOM 900 O O . GLU A 1 119 ? 15.839 -6.972 -21.826 1.00 78.94 119 GLU A O 1
ATOM 905 N N . TYR A 1 120 ? 14.775 -5.321 -20.762 1.00 76.31 120 TYR A N 1
ATOM 906 C CA . TYR A 1 120 ? 14.999 -4.345 -21.834 1.00 76.31 120 TYR A CA 1
ATOM 907 C C . TYR A 1 120 ? 16.482 -4.013 -22.044 1.00 76.31 120 TYR A C 1
ATOM 909 O O . TYR A 1 120 ? 16.936 -3.934 -23.185 1.00 76.31 120 TYR A O 1
ATOM 917 N N . ARG A 1 121 ? 17.264 -3.825 -20.974 1.00 79.81 121 ARG A N 1
ATOM 918 C CA . ARG A 1 121 ? 18.718 -3.593 -21.072 1.00 79.81 121 ARG A CA 1
ATOM 919 C C . ARG A 1 121 ? 19.433 -4.804 -21.658 1.00 79.81 121 ARG A C 1
ATOM 921 O O . ARG A 1 121 ? 20.334 -4.643 -22.484 1.00 79.81 121 ARG A O 1
ATOM 928 N N . ALA A 1 122 ? 19.030 -6.004 -21.251 1.00 81.56 122 ALA A N 1
ATOM 929 C CA . ALA A 1 122 ? 19.548 -7.247 -21.796 1.00 81.56 122 ALA A CA 1
ATOM 930 C C . ALA A 1 122 ? 19.234 -7.352 -23.294 1.00 81.56 122 ALA A C 1
ATOM 932 O O . ALA A 1 122 ? 20.158 -7.555 -24.088 1.00 81.56 122 ALA A O 1
ATOM 933 N N . ALA A 1 123 ? 17.981 -7.112 -23.690 1.00 78.50 123 ALA A N 1
ATOM 934 C CA . ALA A 1 123 ? 17.542 -7.101 -25.083 1.00 78.50 123 ALA A CA 1
ATOM 935 C C . ALA A 1 123 ? 18.303 -6.062 -25.917 1.00 78.50 123 ALA A C 1
ATOM 937 O O . ALA A 1 123 ? 18.788 -6.379 -27.005 1.00 78.50 123 ALA A O 1
ATOM 938 N N . GLU A 1 124 ? 18.496 -4.854 -25.387 1.00 76.94 124 GLU A N 1
ATOM 939 C CA . GLU A 1 124 ? 19.246 -3.807 -26.074 1.00 76.94 124 GLU A CA 1
ATOM 940 C C . GLU A 1 124 ? 20.717 -4.186 -26.250 1.00 76.94 124 GLU A C 1
ATOM 942 O O . GLU A 1 124 ? 21.265 -4.080 -27.344 1.00 76.94 124 GLU A O 1
ATOM 947 N N . SER A 1 125 ? 21.357 -4.724 -25.211 1.00 78.00 125 SER A N 1
ATOM 948 C CA . SER A 1 125 ? 22.739 -5.200 -25.312 1.00 78.00 125 SER A CA 1
ATOM 949 C C . SER A 1 125 ? 22.887 -6.350 -26.319 1.00 78.00 125 SER A C 1
ATOM 951 O O . SER A 1 125 ? 23.878 -6.419 -27.050 1.00 78.00 125 SER A O 1
ATOM 953 N N . ALA A 1 126 ? 21.893 -7.239 -26.403 1.00 78.50 126 ALA A N 1
ATOM 954 C CA . ALA A 1 126 ? 21.871 -8.350 -27.345 1.00 78.50 126 ALA A CA 1
ATOM 955 C C . ALA A 1 126 ? 21.672 -7.869 -28.791 1.00 78.50 126 ALA A C 1
ATOM 957 O O . ALA A 1 126 ? 22.329 -8.375 -29.706 1.00 78.50 126 ALA A O 1
ATOM 958 N N . ASN A 1 127 ? 20.818 -6.866 -28.996 1.00 74.06 127 ASN A N 1
ATOM 959 C CA . ASN A 1 127 ? 20.596 -6.234 -30.293 1.00 74.06 127 ASN A CA 1
ATOM 960 C C . ASN A 1 127 ? 21.821 -5.423 -30.731 1.00 74.06 127 ASN A C 1
ATOM 962 O O . ASN A 1 127 ? 22.301 -5.605 -31.849 1.00 74.06 127 ASN A O 1
ATOM 966 N N . ALA A 1 128 ? 22.408 -4.622 -29.842 1.00 77.38 128 ALA A N 1
ATOM 967 C CA . ALA A 1 128 ? 23.640 -3.883 -30.104 1.00 77.38 128 ALA A CA 1
ATOM 968 C C . ALA A 1 128 ? 24.795 -4.814 -30.515 1.00 77.38 128 ALA A C 1
ATOM 970 O O . ALA A 1 128 ? 25.516 -4.516 -31.465 1.00 77.38 128 ALA A O 1
ATOM 971 N N . ARG A 1 129 ? 24.934 -5.988 -29.880 1.00 75.62 129 ARG A N 1
ATOM 972 C CA . ARG A 1 129 ? 25.919 -7.018 -30.276 1.00 75.62 129 ARG A CA 1
ATOM 973 C C . ARG A 1 129 ? 25.633 -7.638 -31.647 1.00 75.62 129 ARG A C 1
ATOM 975 O O . ARG A 1 129 ? 26.567 -8.027 -32.339 1.00 75.62 129 ARG A O 1
ATOM 982 N N . ARG A 1 130 ? 24.361 -7.749 -32.041 1.00 74.50 130 ARG A N 1
ATOM 983 C CA . ARG A 1 130 ? 23.936 -8.302 -33.341 1.00 74.50 130 ARG A CA 1
ATOM 984 C C . ARG A 1 130 ? 24.044 -7.305 -34.494 1.00 74.50 130 ARG A C 1
ATOM 986 O O . ARG A 1 130 ? 24.264 -7.733 -35.622 1.00 74.50 130 ARG A O 1
ATOM 993 N N . PHE A 1 131 ? 23.876 -6.012 -34.226 1.00 72.62 131 PHE A N 1
ATOM 994 C CA . PHE A 1 131 ? 23.823 -4.963 -35.253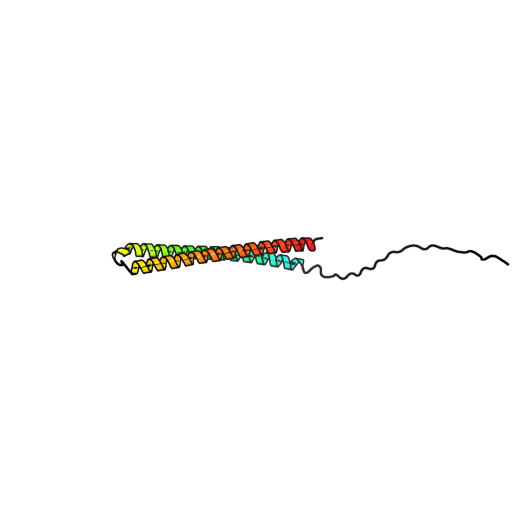 1.00 72.62 131 PHE A CA 1
ATOM 995 C C . PHE A 1 131 ? 25.031 -4.012 -35.259 1.00 72.62 131 PHE A C 1
ATOM 997 O O . PHE A 1 131 ? 25.158 -3.212 -36.184 1.00 72.62 131 PHE A O 1
ATOM 1004 N N . GLY A 1 132 ? 25.899 -4.076 -34.248 1.00 60.38 132 GLY A N 1
ATOM 1005 C CA . GLY A 1 132 ? 27.102 -3.246 -34.106 1.00 60.38 132 GLY A CA 1
ATOM 1006 C C . GLY A 1 132 ? 28.413 -3.893 -34.573 1.00 60.38 132 GLY A C 1
ATOM 1007 O O . GLY A 1 132 ? 29.468 -3.329 -34.296 1.00 60.38 132 GLY A O 1
ATOM 1008 N N . GLY A 1 133 ? 28.355 -5.054 -35.240 1.00 48.75 133 GLY A N 1
ATOM 1009 C CA . GLY A 1 133 ? 29.491 -5.722 -35.896 1.00 48.75 133 GLY A CA 1
ATOM 1010 C C . GLY A 1 133 ? 29.459 -5.592 -37.413 1.00 48.75 133 GLY A C 1
ATOM 1011 O O . GLY A 1 133 ? 28.341 -5.573 -37.979 1.00 48.75 133 GLY A O 1
#

Solvent-accessible surface area (backbone atoms only — not comparable to full-atom values): 8157 Å² total; per-residue (Å²): 140,82,81,86,88,87,86,84,86,86,89,82,82,89,80,92,74,88,80,76,82,85,88,82,89,76,90,75,62,71,72,58,56,56,58,51,52,56,50,52,51,54,53,52,46,54,53,47,52,51,50,48,53,48,51,53,50,52,50,53,53,50,52,53,52,52,52,50,51,50,53,62,47,61,76,46,36,93,81,49,70,62,70,62,47,53,54,48,54,52,52,47,53,53,51,55,50,52,54,49,51,54,53,48,52,51,50,52,52,52,52,54,54,52,51,54,48,53,52,50,53,50,50,48,54,53,47,48,65,70,70,73,110

pLDDT: mean 73.61, std 12.88, range [40.06, 89.88]

Organism: NCBI:txid2502782

Foldseek 3Di:
DDDDDDDDDDDDDDDDDDPDDDDDDDPPPPPVVLVVVLVVLVVVLVVLVVVLVVLVVVLVVVVVVLVVVVVVVVVCCVVDDDPVVVVSVVVVVVVVVVSVVSNVVSVVVNVVSVVVVVVSVVVVVVVCVVPVD

Radius of gyration: 38.31 Å; Cα contacts (8 Å, |Δi|>4): 11; chains: 1; bounding box: 73×52×125 Å

Secondary structure (DSSP, 8-state):
---PPP---------------------SSHHHHHHHHHHHHHHHHHHHHHHHHHHHHHHHHHHHHHHHHHHHHHTTTTTS-SHHHHHHHHHHHHHHHHHHHHHHHHHHHHHHHHHHHHHHHHHHHHHHHHH--

InterPro domains:
  IPR010310 Type VII secretion system ESAT-6-like [PF06013] (41-125)
  IPR010310 Type VII secretion system ESAT-6-like [TIGR03930] (41-128)
  IPR036689 ESAT-6-like superfamily [SSF140453] (40-132)

Sequence (133 aa):
MTSRPSCARPSRRTTRRSRRSPRRSGASRDRVEVTVMSGMLKVGHAALDDASAGLRGAAAQIEGTLDDLARRLRARSPEWTGSASDAFEEARLRWDAAMRDMKEVLHAMGLAVAAANDEYRAAESANARRFGG